Protein AF-A0A938D069-F1 (afdb_monomer_lite)

Secondary structure (DSSP, 8-state):
-PPPPPHHHHHHHHHHTT----HHHHHHHHHHHHHHGGG-TTSPPHHHHHHHT----HHHHHHHHHHHHHHHHHHTT-HHHHHHHHHHHHHHSTT-HHHHHHHHTTS--SSSTTGGG--S-BTTBGGG--SS--HHHHH-

Structure (mmCIF, N/CA/C/O backbone):
data_AF-A0A938D069-F1
#
_entry.id   AF-A0A938D069-F1
#
loop_
_atom_site.group_PDB
_atom_site.id
_atom_site.type_symbol
_atom_site.label_atom_id
_atom_site.label_alt_id
_atom_site.label_comp_id
_atom_site.label_asym_id
_atom_site.label_entity_id
_atom_site.label_seq_id
_atom_site.pdbx_PDB_ins_code
_atom_site.Cartn_x
_atom_site.Cartn_y
_atom_site.Cartn_z
_atom_site.occupancy
_atom_site.B_iso_or_equiv
_atom_site.auth_seq_id
_atom_site.auth_comp_id
_atom_site.auth_asym_id
_atom_site.auth_atom_id
_atom_site.pdbx_PDB_model_num
ATOM 1 N N . MET A 1 1 ? 22.890 24.634 -10.149 1.00 35.88 1 MET A N 1
ATOM 2 C CA . MET A 1 1 ? 21.447 24.414 -9.911 1.00 35.88 1 MET A CA 1
ATOM 3 C C . MET A 1 1 ? 21.250 22.932 -9.651 1.00 35.88 1 MET A C 1
ATOM 5 O O . MET A 1 1 ? 21.914 22.172 -10.351 1.00 35.88 1 MET A O 1
ATOM 9 N N . PRO A 1 2 ? 20.433 22.487 -8.678 1.00 48.16 2 PRO A N 1
ATOM 10 C CA . PRO A 1 2 ? 20.065 21.073 -8.628 1.00 48.16 2 PRO A CA 1
ATOM 11 C C . PRO A 1 2 ? 19.469 20.705 -9.991 1.00 48.16 2 PRO A C 1
ATOM 13 O O . PRO A 1 2 ? 18.756 21.529 -10.567 1.00 48.16 2 PRO A O 1
ATOM 16 N N . ALA A 1 3 ? 19.806 19.531 -10.529 1.00 62.78 3 ALA A N 1
ATOM 17 C CA . ALA A 1 3 ? 19.218 19.062 -11.780 1.00 62.78 3 ALA A CA 1
ATOM 18 C C . ALA A 1 3 ? 17.690 19.156 -11.670 1.00 62.78 3 ALA A C 1
ATOM 20 O O . ALA A 1 3 ? 17.118 18.748 -10.656 1.00 62.78 3 ALA A O 1
ATOM 21 N N . GLU A 1 4 ? 17.044 19.762 -12.666 1.00 75.50 4 GLU A N 1
ATOM 22 C CA . GLU A 1 4 ? 15.593 19.907 -12.657 1.00 75.50 4 GLU A CA 1
ATOM 23 C C . GLU A 1 4 ? 14.940 18.532 -12.474 1.00 75.50 4 GLU A C 1
ATOM 25 O O . GLU A 1 4 ? 15.294 17.566 -13.151 1.00 75.50 4 GLU A O 1
ATOM 30 N N . LEU A 1 5 ? 13.989 18.437 -11.539 1.00 80.38 5 LEU A N 1
ATOM 31 C CA . LEU A 1 5 ? 13.248 17.199 -11.299 1.00 80.38 5 LEU A CA 1
ATOM 32 C C . LEU A 1 5 ? 12.581 16.727 -12.599 1.00 80.38 5 LEU A C 1
ATOM 34 O O . LEU A 1 5 ? 11.985 17.566 -13.279 1.00 80.38 5 LEU A O 1
ATOM 38 N N . PRO A 1 6 ? 12.589 15.420 -12.925 1.00 87.56 6 PRO A N 1
ATOM 39 C CA . PRO A 1 6 ? 11.900 14.899 -14.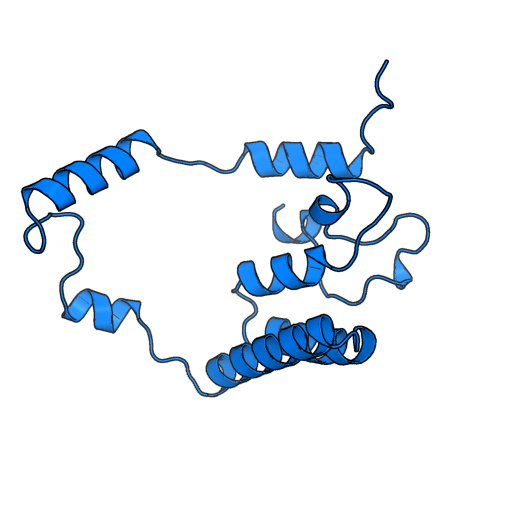103 1.00 87.56 6 PRO A CA 1
ATOM 40 C C . PRO A 1 6 ? 10.432 15.346 -14.172 1.00 87.56 6 PRO A C 1
ATOM 42 O O . PRO A 1 6 ? 9.759 15.431 -13.143 1.00 87.56 6 PRO A O 1
ATOM 45 N N . GLN A 1 7 ? 9.912 15.584 -15.382 1.00 89.75 7 GLN A N 1
ATOM 46 C CA . GLN A 1 7 ? 8.546 16.089 -15.599 1.00 89.75 7 GLN A CA 1
ATOM 47 C C . GLN A 1 7 ? 7.480 15.269 -14.854 1.00 89.75 7 GLN A C 1
ATOM 49 O O . GLN A 1 7 ? 6.671 15.842 -14.129 1.00 89.75 7 GLN A O 1
ATOM 54 N N . ARG A 1 8 ? 7.527 13.933 -14.945 1.00 90.75 8 ARG A N 1
ATOM 55 C CA . ARG A 1 8 ? 6.593 13.050 -14.226 1.00 90.75 8 ARG A CA 1
ATOM 56 C C . ARG A 1 8 ? 6.645 13.263 -12.710 1.00 90.75 8 ARG A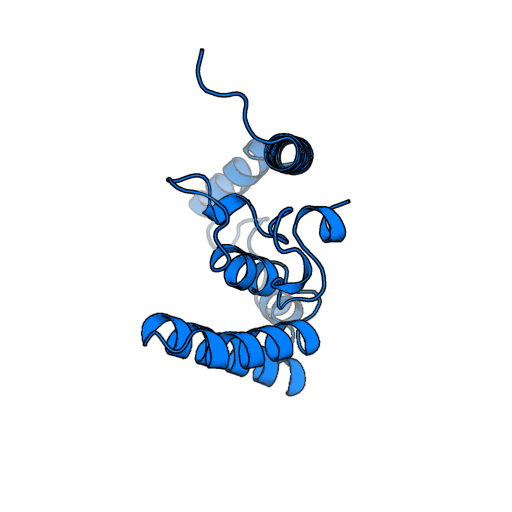 C 1
ATOM 58 O O . ARG A 1 8 ? 5.607 13.287 -12.065 1.00 90.75 8 ARG A O 1
ATOM 65 N N . MET A 1 9 ? 7.834 13.465 -12.137 1.00 90.44 9 MET A N 1
ATOM 66 C CA . MET A 1 9 ? 7.979 13.719 -10.699 1.00 90.44 9 MET A CA 1
ATOM 67 C C . MET A 1 9 ? 7.316 15.043 -10.301 1.00 90.44 9 MET A C 1
ATOM 69 O O . MET A 1 9 ? 6.642 15.108 -9.276 1.00 90.44 9 MET A O 1
ATOM 73 N N . ARG A 1 10 ? 7.430 16.085 -11.137 1.00 91.38 10 ARG A N 1
ATOM 74 C CA . ARG A 1 10 ? 6.706 17.350 -10.925 1.00 91.38 10 ARG A CA 1
ATOM 75 C C . ARG A 1 10 ? 5.192 17.149 -10.961 1.00 91.38 10 ARG A C 1
ATOM 77 O O . ARG A 1 10 ? 4.494 17.697 -10.115 1.00 91.38 10 ARG A O 1
ATOM 84 N N . GLU A 1 11 ? 4.691 16.338 -11.891 1.00 94.00 11 GLU A N 1
ATOM 85 C CA . GLU A 1 11 ? 3.265 15.996 -11.977 1.00 94.00 11 GLU A CA 1
ATOM 86 C C . GLU A 1 11 ? 2.786 15.218 -10.747 1.00 94.00 11 GLU A C 1
ATOM 88 O O . GLU A 1 11 ? 1.752 15.556 -10.177 1.00 94.00 11 GLU A O 1
ATOM 93 N N . ILE A 1 12 ? 3.561 14.233 -10.281 1.00 92.81 12 ILE A N 1
ATOM 94 C CA . ILE A 1 12 ? 3.266 13.475 -9.055 1.00 92.81 12 ILE A CA 1
ATOM 95 C C . ILE A 1 12 ? 3.158 14.423 -7.860 1.00 92.81 12 ILE A C 1
ATOM 97 O O . ILE A 1 12 ? 2.196 14.343 -7.097 1.00 92.81 12 ILE A O 1
ATOM 101 N N . MET A 1 13 ? 4.113 15.346 -7.712 1.00 91.69 13 MET A N 1
ATOM 102 C CA . MET A 1 13 ? 4.097 16.336 -6.633 1.00 91.69 13 MET A CA 1
ATOM 103 C C . MET A 1 13 ? 2.916 17.308 -6.756 1.00 91.69 13 MET A C 1
ATOM 105 O O . MET A 1 13 ? 2.320 17.656 -5.738 1.00 91.69 13 MET A O 1
ATOM 109 N N . ALA A 1 14 ? 2.543 17.710 -7.974 1.00 94.06 14 ALA A N 1
ATOM 110 C CA . ALA A 1 14 ? 1.388 18.572 -8.215 1.00 94.06 14 ALA A CA 1
ATOM 111 C C . ALA A 1 14 ? 0.065 17.891 -7.826 1.00 94.06 14 ALA A C 1
ATOM 113 O O . ALA A 1 14 ? -0.766 18.515 -7.170 1.00 94.06 14 ALA A O 1
ATOM 114 N N . GLU A 1 15 ? -0.120 16.611 -8.163 1.00 95.00 15 GLU A N 1
ATOM 115 C CA . GLU A 1 15 ? -1.292 15.842 -7.724 1.00 95.00 15 GLU A CA 1
ATOM 116 C C . GLU A 1 15 ? -1.276 15.599 -6.209 1.00 95.00 15 GLU A C 1
ATOM 118 O O . GLU A 1 15 ? -2.284 15.793 -5.530 1.00 95.00 15 GLU A O 1
ATOM 123 N N . ALA A 1 16 ? -0.114 15.268 -5.638 1.00 91.44 16 ALA A N 1
ATOM 124 C CA . ALA A 1 16 ? 0.032 15.083 -4.196 1.00 91.44 16 ALA A CA 1
ATOM 125 C C . ALA A 1 16 ? -0.282 16.363 -3.399 1.00 91.44 16 ALA A C 1
ATOM 127 O O . ALA A 1 16 ? -0.839 16.280 -2.303 1.00 91.44 16 ALA A O 1
ATOM 128 N N . ALA A 1 17 ? 0.013 17.546 -3.948 1.00 91.44 17 ALA A N 1
ATOM 129 C CA . ALA A 1 17 ? -0.308 18.830 -3.324 1.00 91.44 17 ALA A CA 1
ATOM 130 C C . ALA A 1 17 ? -1.822 19.091 -3.209 1.00 91.44 17 ALA A C 1
ATOM 132 O O . ALA A 1 17 ? -2.240 19.896 -2.378 1.00 91.44 17 ALA A O 1
ATOM 133 N N . LYS A 1 18 ? -2.659 18.393 -3.991 1.00 93.12 18 LYS A N 1
ATOM 134 C CA . LYS A 1 18 ? -4.127 18.490 -3.912 1.00 93.12 18 LYS A CA 1
ATOM 135 C C . LYS A 1 18 ? -4.722 17.663 -2.767 1.00 93.12 18 LYS A C 1
ATOM 137 O O . LYS A 1 18 ? -5.908 17.818 -2.466 1.00 93.12 18 LYS A O 1
ATOM 142 N N . ILE A 1 19 ? -3.936 16.790 -2.125 1.00 89.12 19 ILE A N 1
ATOM 143 C CA . ILE A 1 19 ? -4.399 15.937 -1.021 1.00 89.12 19 ILE A CA 1
ATOM 144 C C . ILE A 1 19 ? -4.798 16.823 0.161 1.00 89.12 19 ILE A C 1
ATOM 146 O O . ILE A 1 19 ? -3.953 17.353 0.886 1.00 89.12 19 ILE A O 1
ATOM 150 N N . ARG A 1 20 ? -6.110 16.961 0.376 1.00 87.31 20 ARG A N 1
ATOM 151 C CA . ARG A 1 20 ? -6.659 17.730 1.494 1.00 87.31 20 ARG A CA 1
ATOM 152 C C . ARG A 1 20 ? -6.429 16.992 2.807 1.00 87.31 20 ARG A C 1
ATOM 154 O O . ARG A 1 20 ? -6.645 15.786 2.906 1.00 87.31 20 ARG A O 1
ATOM 161 N N . ARG A 1 21 ? -6.023 17.740 3.827 1.00 86.81 21 ARG A N 1
ATOM 162 C CA . ARG A 1 21 ? -5.877 17.274 5.206 1.00 86.81 21 ARG A CA 1
ATOM 163 C C . ARG A 1 21 ? -6.476 18.326 6.123 1.00 86.81 21 ARG A C 1
ATOM 165 O O . ARG A 1 21 ? -6.131 19.495 5.992 1.00 86.81 21 ARG A O 1
ATOM 172 N N . ASP A 1 22 ? -7.335 17.907 7.043 1.00 92.06 22 ASP A N 1
ATOM 173 C CA . ASP A 1 22 ? -7.823 18.778 8.110 1.00 92.06 22 ASP A CA 1
ATOM 174 C C . ASP A 1 22 ? -7.082 18.454 9.410 1.00 92.06 22 ASP A C 1
ATOM 176 O O . ASP A 1 22 ? -7.536 17.686 10.261 1.00 92.06 22 ASP A O 1
ATOM 180 N N . THR A 1 23 ? -5.867 18.990 9.515 1.00 91.56 23 THR A N 1
ATOM 181 C CA . THR A 1 23 ? -4.996 18.759 10.673 1.00 91.56 23 THR A CA 1
ATOM 182 C C . THR A 1 23 ? -5.609 19.324 11.952 1.00 91.56 23 THR A C 1
ATOM 184 O O . THR A 1 23 ? -5.456 18.724 13.014 1.00 91.56 23 THR A O 1
ATOM 187 N N . ALA A 1 24 ? -6.317 20.454 11.856 1.00 95.38 24 ALA A N 1
ATOM 188 C CA . ALA A 1 24 ? -6.944 21.097 13.003 1.00 95.38 24 ALA A CA 1
ATOM 189 C C . ALA A 1 24 ? -8.104 20.253 13.541 1.00 95.38 24 ALA A C 1
ATOM 191 O O . ALA A 1 24 ? -8.149 19.991 14.743 1.00 95.38 24 ALA A O 1
ATOM 192 N N . ALA A 1 25 ? -8.986 19.759 12.667 1.00 95.06 25 ALA A N 1
ATOM 193 C CA . ALA A 1 25 ? -10.077 18.881 13.080 1.00 95.06 25 ALA A CA 1
ATOM 194 C C . ALA A 1 25 ? -9.565 17.548 13.637 1.00 95.06 25 ALA A C 1
ATOM 196 O O . ALA A 1 25 ? -10.066 17.084 14.658 1.00 95.06 25 ALA A O 1
ATOM 197 N N . TYR A 1 26 ? -8.541 16.949 13.018 1.00 94.88 26 TYR A N 1
ATOM 198 C CA . TYR A 1 26 ? -7.950 15.712 13.535 1.00 94.88 26 TYR A CA 1
ATOM 199 C C . TYR A 1 26 ? -7.326 15.913 14.921 1.00 94.88 26 TYR A C 1
ATOM 201 O O . TYR A 1 26 ? -7.561 15.117 15.827 1.00 94.88 26 TYR A O 1
ATOM 209 N N . HIS A 1 27 ? -6.577 17.001 15.116 1.00 96.75 27 HIS A N 1
ATOM 210 C CA . HIS A 1 27 ? -6.018 17.340 16.422 1.00 96.75 27 HIS A CA 1
ATOM 211 C C . HIS A 1 27 ? -7.116 17.581 17.467 1.00 96.75 27 HIS A C 1
ATOM 213 O O . HIS A 1 27 ? -7.034 17.042 18.566 1.00 96.75 27 HIS A O 1
ATOM 219 N N . ALA A 1 28 ? -8.168 18.328 17.119 1.00 97.06 28 ALA A N 1
ATOM 220 C CA . ALA A 1 28 ? -9.307 18.550 18.007 1.00 97.06 28 ALA A CA 1
ATOM 221 C C . ALA A 1 28 ? -9.996 17.233 18.403 1.00 97.06 28 ALA A C 1
ATOM 223 O O . ALA A 1 28 ? -10.334 17.051 19.569 1.00 97.06 28 ALA A O 1
ATOM 224 N N . ALA A 1 29 ? -10.142 16.293 17.463 1.00 97.19 29 ALA A N 1
ATOM 225 C CA . ALA A 1 29 ? -10.692 14.971 17.743 1.00 97.19 29 ALA A CA 1
ATOM 226 C C . ALA A 1 29 ? -9.812 14.148 18.697 1.00 97.19 29 ALA A C 1
ATOM 228 O O . ALA A 1 29 ? -10.333 13.466 19.576 1.00 97.19 29 ALA A O 1
ATOM 229 N N . LEU A 1 30 ? -8.484 14.232 18.557 1.00 97.56 30 LEU A N 1
ATOM 230 C CA . LEU A 1 30 ? -7.553 13.564 19.470 1.00 97.56 30 LEU A CA 1
ATOM 231 C C . LEU A 1 30 ? -7.605 14.147 20.883 1.00 97.56 30 LEU A C 1
ATOM 233 O O . LEU A 1 30 ? -7.614 13.381 21.841 1.00 97.56 30 LEU A O 1
ATOM 237 N N . VAL A 1 31 ? -7.646 15.476 21.017 1.00 98.19 31 VAL A N 1
ATOM 238 C CA . VAL A 1 31 ? -7.762 16.140 22.326 1.00 98.19 31 VAL A CA 1
ATOM 239 C C . VAL A 1 31 ? -9.067 15.734 23.016 1.00 98.19 31 VAL A C 1
ATOM 241 O O . VAL A 1 31 ? -9.030 15.285 24.158 1.00 98.19 31 VAL A O 1
ATOM 244 N N . ASP A 1 32 ? -10.193 15.783 22.298 1.00 98.56 32 ASP A N 1
ATOM 245 C CA . ASP A 1 32 ? -11.500 15.350 22.810 1.00 98.56 32 ASP A CA 1
ATOM 246 C C . ASP A 1 32 ? -11.476 13.878 23.262 1.00 98.56 32 ASP A C 1
ATOM 248 O O . ASP A 1 32 ? -11.995 13.544 24.327 1.00 98.56 32 ASP A O 1
ATOM 252 N N . TRP A 1 33 ? -10.807 13.002 22.507 1.00 98.00 33 TRP A N 1
ATOM 253 C CA . TRP A 1 33 ? -10.636 11.601 22.885 1.00 98.00 33 TRP A CA 1
ATOM 254 C C . TRP A 1 33 ? -9.755 11.396 24.122 1.00 98.00 33 TRP A C 1
ATOM 256 O O . TRP A 1 33 ? -10.084 10.558 24.958 1.00 98.00 33 TRP A O 1
ATOM 266 N N . VAL A 1 34 ? -8.672 12.159 24.284 1.00 98.31 34 VAL A N 1
ATOM 267 C CA . VAL A 1 34 ? -7.820 12.087 25.486 1.00 98.31 34 VAL A CA 1
ATOM 268 C C . VAL A 1 34 ? -8.594 12.499 26.742 1.00 98.31 34 VAL A C 1
ATOM 270 O O . VAL A 1 34 ? -8.413 11.885 27.791 1.00 98.31 34 VAL A O 1
ATOM 273 N N . GLU A 1 35 ? -9.471 13.498 26.637 1.00 98.25 35 GLU A N 1
ATOM 274 C CA . GLU A 1 35 ? -10.277 13.993 27.759 1.00 98.25 35 GLU A CA 1
ATOM 275 C C . GLU A 1 35 ? -11.441 13.058 28.124 1.00 98.25 35 GLU A C 1
ATOM 277 O O . GLU A 1 35 ? -11.713 12.842 29.306 1.00 98.25 35 GLU A O 1
ATOM 282 N N . HIS A 1 36 ? -12.122 12.482 27.127 1.00 97.75 36 HIS A N 1
ATOM 283 C CA . HIS A 1 36 ? -13.394 11.771 27.330 1.00 97.75 36 HIS A CA 1
ATOM 284 C C . HIS A 1 36 ? -13.307 10.251 27.118 1.00 97.75 36 HIS A C 1
ATOM 286 O O . HIS A 1 36 ? -14.255 9.519 27.419 1.00 97.75 36 HIS A O 1
ATOM 292 N N . GLY A 1 37 ? -12.195 9.744 26.584 1.00 96.12 37 GLY A N 1
ATOM 293 C CA . GLY A 1 37 ? -11.999 8.329 26.279 1.00 96.12 37 GLY A CA 1
ATOM 294 C C . GLY A 1 37 ? -13.105 7.771 25.381 1.00 96.12 37 GLY A C 1
ATOM 295 O O . GLY A 1 37 ? -13.415 8.317 24.323 1.00 96.12 37 GLY A O 1
ATOM 296 N N . ALA A 1 38 ? -13.734 6.675 25.814 1.00 95.06 38 ALA A N 1
ATOM 297 C CA . ALA A 1 38 ? -14.829 6.033 25.081 1.00 95.06 38 ALA A CA 1
ATOM 298 C C . ALA A 1 38 ? -16.102 6.898 24.962 1.00 95.06 38 ALA A C 1
ATOM 300 O O . ALA A 1 38 ? -16.951 6.595 24.130 1.00 95.06 38 ALA A O 1
ATOM 301 N N . ALA A 1 39 ? -16.240 7.960 25.767 1.00 95.94 39 ALA A N 1
ATOM 302 C CA . ALA A 1 39 ? -17.361 8.899 25.688 1.00 95.94 39 ALA A CA 1
ATOM 303 C C . ALA A 1 39 ? -17.128 10.042 24.681 1.00 95.94 39 ALA A C 1
ATOM 305 O O . ALA A 1 39 ? -18.006 10.884 24.498 1.00 95.94 39 ALA A O 1
ATOM 306 N N . SER A 1 40 ? -15.960 10.088 24.032 1.00 97.94 40 SER A N 1
ATOM 307 C CA . SER A 1 40 ? -15.664 11.072 22.991 1.00 97.94 40 SER A CA 1
ATOM 308 C C . SER A 1 40 ? -16.669 10.996 21.849 1.00 97.94 40 SER A C 1
ATOM 310 O O . SER A 1 40 ? -16.978 9.919 21.339 1.00 97.94 40 SER A O 1
ATOM 312 N N . ARG A 1 41 ? -17.101 12.158 21.358 1.00 95.62 41 ARG A N 1
ATOM 313 C CA . ARG A 1 41 ? -17.995 12.252 20.190 1.00 95.62 41 ARG A CA 1
ATOM 314 C C . ARG A 1 41 ? -17.360 11.751 18.888 1.00 95.62 41 ARG A C 1
ATOM 316 O O . ARG A 1 41 ? -18.056 11.611 17.885 1.00 95.62 41 ARG A O 1
ATOM 323 N N . TYR A 1 42 ? -16.041 11.571 18.885 1.00 95.06 42 TYR A N 1
ATOM 324 C CA . TYR A 1 42 ? -15.274 11.050 17.757 1.00 95.06 42 TYR A CA 1
ATOM 325 C C . TYR A 1 42 ? -14.971 9.554 17.903 1.00 95.06 42 TYR A C 1
ATOM 327 O O . TYR A 1 42 ? -14.525 8.933 16.935 1.00 95.06 42 TYR A O 1
ATOM 335 N N . ALA A 1 43 ? -15.212 8.966 19.080 1.00 95.25 43 ALA A N 1
ATOM 336 C CA . ALA A 1 43 ? -15.108 7.530 19.277 1.00 95.25 43 ALA A CA 1
ATOM 337 C C . ALA A 1 43 ? -16.307 6.826 18.628 1.00 95.25 43 ALA A C 1
ATOM 339 O O . ALA A 1 43 ? -17.454 7.243 18.772 1.00 95.25 43 ALA A O 1
ATOM 340 N N . LEU A 1 44 ? -16.032 5.742 17.902 1.00 94.75 44 LEU A N 1
ATOM 341 C CA . LEU A 1 44 ? -17.079 4.889 17.350 1.00 94.75 44 LEU A CA 1
ATOM 342 C C . LEU A 1 44 ? -17.709 4.054 18.461 1.00 94.75 44 LEU A C 1
ATOM 344 O O . LEU A 1 44 ? -16.996 3.489 19.296 1.00 94.75 44 LEU A O 1
ATOM 348 N N . SER A 1 45 ? -19.029 3.899 18.419 1.00 92.69 45 SER A N 1
ATOM 349 C CA . SER A 1 45 ? -19.704 2.885 19.230 1.00 92.69 45 SER A CA 1
ATOM 350 C C . SER A 1 45 ? -19.275 1.467 18.812 1.00 92.69 45 SER A C 1
ATOM 352 O O . SER A 1 45 ? -18.859 1.260 17.667 1.00 92.69 45 SER A O 1
ATOM 354 N N . PRO A 1 46 ? -19.395 0.454 19.692 1.00 91.38 46 PRO A N 1
ATOM 355 C CA . PRO A 1 46 ? -19.091 -0.933 19.333 1.00 91.38 46 PRO A CA 1
ATOM 356 C C . PRO A 1 46 ? -19.819 -1.411 18.065 1.00 91.38 46 PRO A C 1
ATOM 358 O O . PRO A 1 46 ? -19.206 -2.042 17.204 1.00 91.38 46 PRO A O 1
ATOM 361 N N . ASP A 1 47 ? -21.092 -1.044 17.902 1.00 91.06 47 ASP A N 1
ATOM 362 C CA . ASP A 1 47 ? -21.889 -1.409 16.726 1.00 91.06 47 ASP A CA 1
ATOM 363 C C . ASP A 1 47 ? -21.383 -0.723 15.453 1.00 91.06 47 ASP A C 1
ATOM 365 O O . ASP A 1 47 ? -21.289 -1.351 14.396 1.00 91.06 47 ASP A O 1
ATOM 369 N N . GLU A 1 48 ? -20.982 0.549 15.539 1.00 92.19 48 GLU A N 1
ATOM 370 C CA . GLU A 1 48 ? -20.338 1.234 14.419 1.00 92.19 48 GLU A CA 1
ATOM 371 C C . GLU A 1 48 ? -18.986 0.622 14.073 1.00 92.19 48 GLU A C 1
ATOM 373 O O . GLU A 1 48 ? -18.653 0.536 12.890 1.00 92.19 48 GLU A O 1
ATOM 378 N N . VAL A 1 49 ? -18.209 0.179 15.066 1.00 90.81 49 VAL A N 1
ATOM 379 C CA . VAL A 1 49 ? -16.965 -0.555 14.815 1.00 90.81 49 VAL A CA 1
ATOM 380 C C . VAL A 1 49 ? -17.275 -1.821 14.030 1.00 90.81 49 VAL A C 1
ATOM 382 O O . VAL A 1 49 ? -16.651 -2.032 12.994 1.00 90.81 49 VAL A O 1
ATOM 385 N N . VAL A 1 50 ? -18.252 -2.631 14.445 1.00 87.62 50 VAL A N 1
ATOM 386 C CA . VAL A 1 50 ? -18.641 -3.857 13.725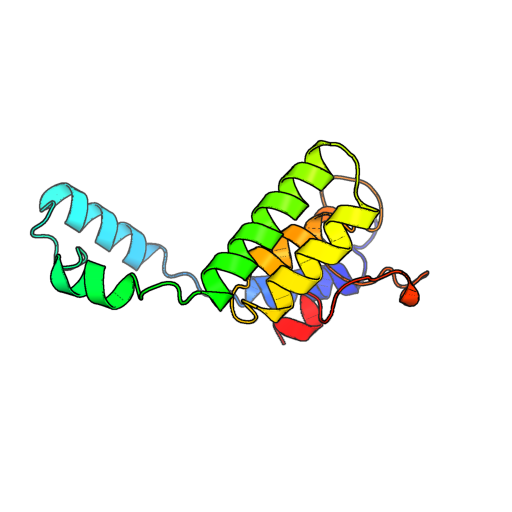 1.00 87.62 50 VAL A CA 1
ATOM 387 C C . VAL A 1 50 ? -19.117 -3.539 12.305 1.00 87.62 50 VAL A C 1
ATOM 389 O O . VAL A 1 50 ? -18.628 -4.135 11.343 1.00 87.62 50 VAL A O 1
ATOM 392 N N . ALA A 1 51 ? -20.009 -2.561 12.149 1.00 86.12 51 ALA A N 1
ATOM 393 C CA . ALA A 1 51 ? -20.557 -2.173 10.852 1.00 86.12 51 ALA A CA 1
ATOM 394 C C . ALA A 1 51 ? -19.478 -1.636 9.893 1.00 86.12 51 ALA A C 1
ATOM 396 O O . ALA A 1 51 ? -19.469 -1.970 8.703 1.00 86.12 51 ALA A O 1
ATOM 397 N N . ARG A 1 52 ? -18.541 -0.82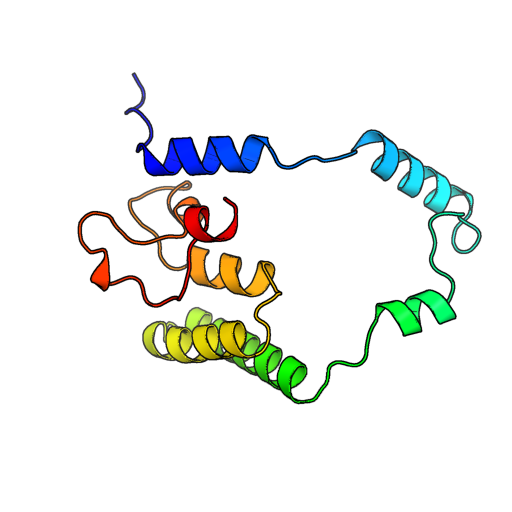0 10.396 1.00 86.38 52 ARG A N 1
ATOM 398 C CA . ARG A 1 52 ? -17.442 -0.249 9.597 1.00 86.38 52 ARG A CA 1
ATOM 399 C C . ARG A 1 52 ? -16.303 -1.236 9.365 1.00 86.38 52 ARG A C 1
ATOM 401 O O . ARG A 1 52 ? -15.637 -1.139 8.338 1.00 86.38 52 ARG A O 1
ATOM 408 N N . SER A 1 53 ? -16.123 -2.220 10.245 1.00 81.69 53 SER A N 1
ATOM 409 C CA . SER A 1 53 ? -15.115 -3.281 10.111 1.00 81.69 53 SER A CA 1
ATOM 410 C C . SER A 1 53 ? -15.494 -4.366 9.101 1.00 81.69 53 SER A C 1
ATOM 412 O O . SER A 1 53 ? -14.836 -5.401 9.116 1.00 81.69 53 SER A O 1
ATOM 414 N N . ARG A 1 54 ? -16.539 -4.137 8.275 1.00 66.94 54 ARG A N 1
ATOM 415 C CA . ARG A 1 54 ? -17.097 -4.985 7.198 1.00 66.94 54 ARG A CA 1
ATOM 416 C C . ARG A 1 54 ? -16.402 -6.338 7.034 1.00 66.94 54 ARG A C 1
ATOM 418 O O . ARG A 1 54 ? -15.219 -6.391 6.701 1.00 66.94 54 ARG A O 1
ATOM 425 N N . LEU A 1 55 ? -17.171 -7.424 7.150 1.00 65.00 55 LEU A N 1
ATOM 426 C CA . LEU A 1 55 ? -16.694 -8.780 6.870 1.00 65.00 55 LEU A CA 1
ATOM 427 C C . LEU A 1 55 ? -15.859 -8.802 5.582 1.00 65.00 55 LEU A C 1
ATOM 429 O O . LEU A 1 55 ? -16.338 -8.443 4.507 1.00 65.00 55 LEU A O 1
ATOM 433 N N . ARG A 1 56 ? -14.593 -9.212 5.712 1.00 69.56 56 ARG A N 1
ATOM 434 C CA . ARG A 1 56 ? -13.771 -9.565 4.558 1.00 69.56 56 ARG A CA 1
ATOM 435 C C . ARG A 1 56 ? -14.407 -10.811 3.964 1.00 69.56 56 ARG A C 1
ATOM 437 O O . ARG A 1 56 ? -14.301 -11.881 4.560 1.00 69.56 56 ARG A O 1
ATOM 444 N N . ASP A 1 57 ? -15.096 -10.665 2.839 1.00 85.69 57 ASP A N 1
ATOM 445 C CA . ASP A 1 57 ? -15.498 -11.825 2.055 1.00 85.69 57 ASP A CA 1
ATOM 446 C C . ASP A 1 57 ? -14.260 -12.657 1.668 1.00 85.69 57 ASP A C 1
ATOM 448 O O . ASP A 1 57 ? -13.101 -12.237 1.805 1.00 85.69 57 ASP A O 1
ATOM 452 N N . ALA A 1 58 ? -14.500 -13.888 1.226 1.00 91.44 58 ALA A N 1
ATOM 453 C CA . ALA A 1 58 ? -13.426 -14.826 0.928 1.00 91.44 58 ALA A CA 1
ATOM 454 C C . ALA A 1 58 ? -12.482 -14.326 -0.184 1.00 91.44 58 ALA A C 1
ATOM 456 O O . ALA A 1 58 ? -11.308 -14.700 -0.200 1.00 91.44 58 ALA A O 1
ATOM 457 N N . GLU A 1 59 ? -12.964 -13.492 -1.110 1.00 92.62 59 GLU A N 1
ATOM 458 C CA . GLU A 1 59 ? -12.144 -12.922 -2.184 1.00 92.62 59 GLU A CA 1
ATOM 459 C C . GLU A 1 59 ? -11.194 -11.858 -1.647 1.00 92.62 59 GLU A C 1
ATOM 461 O O . GLU A 1 59 ? -9.986 -11.933 -1.881 1.00 92.62 59 GLU A O 1
ATOM 466 N N . ARG A 1 60 ? -11.698 -10.933 -0.832 1.00 92.31 60 ARG A N 1
ATOM 467 C CA . ARG A 1 60 ? -10.883 -9.914 -0.175 1.00 92.31 60 ARG A CA 1
ATOM 468 C C . ARG A 1 60 ? -9.858 -10.550 0.757 1.00 92.31 60 ARG A C 1
ATOM 470 O O . ARG A 1 60 ? -8.688 -10.172 0.730 1.00 92.31 60 ARG A O 1
ATOM 477 N N . ALA A 1 61 ? -10.254 -11.547 1.548 1.00 93.62 61 ALA A N 1
ATOM 478 C CA . ALA A 1 61 ? -9.320 -12.289 2.397 1.00 93.62 61 ALA A CA 1
ATOM 479 C C . ALA A 1 61 ? -8.181 -12.921 1.576 1.00 93.62 61 ALA A C 1
ATOM 481 O O . ALA A 1 61 ? -7.010 -12.805 1.943 1.00 93.62 61 ALA A O 1
ATOM 482 N N . ARG A 1 62 ? -8.508 -13.515 0.424 1.00 97.00 62 ARG A N 1
ATOM 483 C CA . ARG A 1 62 ? -7.532 -14.091 -0.509 1.00 97.00 62 ARG A CA 1
ATOM 484 C C . ARG A 1 62 ? -6.626 -13.036 -1.138 1.00 97.00 62 ARG A C 1
ATOM 486 O O . ARG A 1 62 ? -5.424 -13.257 -1.222 1.00 97.00 62 ARG A O 1
ATOM 493 N N . GLY A 1 63 ? -7.162 -11.879 -1.516 1.00 96.94 63 GLY A N 1
ATOM 494 C CA . GLY A 1 63 ? -6.366 -10.771 -2.044 1.00 96.94 63 GLY A CA 1
ATOM 495 C C . GLY A 1 63 ? -5.345 -10.247 -1.031 1.00 96.94 63 GLY A C 1
ATOM 496 O O . GLY A 1 63 ? -4.180 -10.047 -1.367 1.00 96.94 63 GLY A O 1
ATOM 497 N N . HIS A 1 64 ? -5.737 -10.124 0.239 1.00 96.56 64 HIS A N 1
ATOM 498 C CA . HIS A 1 64 ? -4.803 -9.797 1.321 1.00 96.56 64 HIS A CA 1
ATOM 499 C C . HIS A 1 64 ? -3.758 -10.902 1.557 1.00 96.56 64 HIS A C 1
ATOM 501 O O . HIS A 1 64 ? -2.601 -10.589 1.835 1.00 96.56 64 HIS A O 1
ATOM 507 N N . ALA A 1 65 ? -4.127 -12.179 1.417 1.00 98.06 65 ALA A N 1
ATOM 508 C CA . ALA A 1 65 ? -3.174 -13.287 1.507 1.00 98.06 65 ALA A CA 1
ATOM 509 C C . ALA A 1 65 ? -2.151 -13.258 0.358 1.00 98.06 65 ALA A C 1
ATOM 511 O O . ALA A 1 65 ? -0.956 -13.417 0.602 1.00 98.06 65 ALA A O 1
ATOM 512 N N . HIS A 1 66 ? -2.591 -12.972 -0.872 1.00 98.69 66 HIS A N 1
ATOM 513 C CA . HIS A 1 66 ? -1.694 -12.741 -2.005 1.00 98.69 66 HIS A CA 1
ATOM 514 C C . HIS A 1 66 ? -0.726 -11.593 -1.736 1.00 98.69 66 HIS A C 1
ATOM 516 O O . HIS A 1 66 ? 0.466 -11.730 -1.988 1.00 98.69 66 HIS A O 1
ATOM 522 N N . PHE A 1 67 ? -1.211 -10.492 -1.164 1.00 98.50 67 PHE A N 1
ATOM 523 C CA . PHE A 1 67 ? -0.354 -9.369 -0.808 1.00 98.50 67 PHE A CA 1
ATOM 524 C C . PHE A 1 67 ? 0.709 -9.733 0.238 1.00 98.50 67 PHE A C 1
ATOM 526 O O . PHE A 1 67 ? 1.873 -9.351 0.105 1.00 98.50 67 PHE A O 1
ATOM 533 N N . ALA A 1 68 ? 0.319 -10.479 1.274 1.00 98.50 68 ALA A N 1
ATOM 534 C CA . ALA A 1 68 ? 1.238 -10.936 2.311 1.00 98.50 68 ALA A CA 1
ATOM 535 C C . ALA A 1 68 ? 2.311 -11.873 1.735 1.00 98.50 68 ALA A C 1
ATOM 537 O O . ALA A 1 68 ? 3.495 -11.690 2.010 1.00 98.50 68 ALA A O 1
ATOM 538 N N . LEU A 1 69 ? 1.913 -12.819 0.878 1.00 98.75 69 LEU A N 1
ATOM 539 C CA . LEU A 1 69 ? 2.845 -13.709 0.186 1.00 98.75 69 LEU A CA 1
ATOM 540 C C . LEU A 1 69 ? 3.792 -12.936 -0.739 1.00 98.75 69 LEU A C 1
ATOM 542 O O . LEU A 1 69 ? 4.993 -13.173 -0.708 1.00 98.75 69 LEU A O 1
ATOM 546 N N . ALA A 1 70 ? 3.276 -11.987 -1.522 1.00 98.69 70 ALA A N 1
ATOM 547 C CA . ALA A 1 70 ? 4.092 -11.140 -2.389 1.00 98.69 70 ALA A CA 1
ATOM 548 C C . ALA A 1 70 ? 5.129 -10.338 -1.590 1.00 98.69 70 ALA A C 1
ATOM 550 O O . ALA A 1 70 ? 6.288 -10.259 -1.979 1.00 98.69 70 ALA A O 1
ATOM 551 N N . SER A 1 71 ? 4.724 -9.796 -0.440 1.00 98.50 71 SER A N 1
ATOM 552 C CA . SER A 1 71 ? 5.609 -9.047 0.453 1.00 98.50 71 SER A CA 1
ATOM 553 C C . SER A 1 71 ? 6.714 -9.933 1.031 1.00 98.50 71 SER A C 1
ATOM 555 O O . SER A 1 71 ? 7.862 -9.506 1.089 1.00 98.50 71 SER A O 1
ATOM 557 N N . GLN A 1 72 ? 6.394 -11.174 1.411 1.00 98.75 72 GLN A N 1
ATOM 558 C CA . GLN A 1 72 ? 7.400 -12.135 1.866 1.00 98.75 72 GLN A CA 1
ATOM 559 C C . GLN A 1 72 ? 8.361 -12.525 0.734 1.00 98.75 72 GLN A C 1
ATOM 561 O O . GLN A 1 72 ? 9.569 -12.496 0.926 1.00 98.75 72 GLN A O 1
ATOM 566 N N . LEU A 1 73 ? 7.841 -12.802 -0.464 1.00 98.75 73 LEU A N 1
ATOM 567 C CA . LEU A 1 73 ? 8.663 -13.091 -1.642 1.00 98.75 73 LEU A CA 1
ATOM 568 C C . LEU A 1 73 ? 9.606 -11.933 -1.981 1.00 98.75 73 LEU A C 1
ATOM 570 O O . LEU A 1 73 ? 10.752 -12.180 -2.331 1.00 98.75 73 LEU A O 1
ATOM 574 N N . GLU A 1 74 ? 9.153 -10.685 -1.857 1.00 98.25 74 GLU A N 1
ATOM 575 C CA . GLU A 1 74 ? 10.006 -9.510 -2.053 1.00 98.25 74 GLU A CA 1
ATOM 576 C C . GLU A 1 74 ? 11.131 -9.445 -1.010 1.00 98.25 74 GLU A C 1
ATOM 578 O O . GLU A 1 74 ? 12.287 -9.231 -1.371 1.00 98.25 74 GLU A O 1
ATOM 583 N N . ILE A 1 75 ? 10.816 -9.685 0.270 1.00 98.19 75 ILE A N 1
ATOM 584 C CA . ILE A 1 75 ? 11.811 -9.752 1.355 1.00 98.19 75 ILE A CA 1
ATOM 585 C C . ILE A 1 75 ? 12.859 -10.836 1.071 1.00 98.19 75 ILE A C 1
ATOM 587 O O . ILE A 1 75 ? 14.049 -10.609 1.285 1.00 98.19 75 ILE A O 1
ATOM 591 N N . ASP A 1 76 ? 12.425 -11.976 0.539 1.00 98.44 76 ASP A N 1
ATOM 592 C CA . ASP A 1 76 ? 13.287 -13.113 0.204 1.00 98.44 76 ASP A CA 1
ATOM 593 C C . ASP A 1 76 ? 14.032 -12.934 -1.139 1.00 98.44 76 ASP A C 1
ATOM 595 O O . ASP A 1 76 ? 14.814 -13.795 -1.544 1.00 98.44 76 ASP A O 1
ATOM 599 N N . GLY A 1 77 ? 13.824 -11.816 -1.846 1.00 98.25 77 GLY A N 1
ATOM 600 C CA . GLY A 1 77 ? 14.485 -11.498 -3.119 1.00 98.25 77 GLY A CA 1
ATOM 601 C C . GLY A 1 77 ? 13.852 -12.148 -4.358 1.00 98.25 77 GLY A C 1
ATOM 602 O O . GLY A 1 77 ? 14.412 -12.091 -5.454 1.00 98.25 77 GLY A O 1
ATOM 603 N N . HIS A 1 78 ? 12.669 -12.745 -4.229 1.00 98.44 78 HIS A N 1
ATOM 604 C CA . HIS A 1 78 ? 11.910 -13.396 -5.301 1.00 98.44 78 HIS A CA 1
ATOM 605 C C . HIS A 1 78 ? 10.962 -12.430 -6.035 1.00 98.44 78 HIS A C 1
ATOM 607 O O . HIS A 1 78 ? 9.780 -12.719 -6.239 1.00 98.44 78 HIS A O 1
ATOM 613 N N . HIS A 1 79 ? 11.492 -11.293 -6.488 1.00 97.62 79 HIS A N 1
ATOM 614 C CA . HIS A 1 79 ? 10.719 -10.177 -7.050 1.00 97.62 79 HIS A CA 1
ATOM 615 C C . HIS A 1 79 ? 9.761 -10.568 -8.199 1.00 97.62 79 HIS A C 1
ATOM 617 O O . HIS A 1 79 ? 8.582 -10.221 -8.189 1.00 97.62 79 HIS A O 1
ATOM 623 N N . GLN A 1 80 ? 10.218 -11.374 -9.167 1.00 97.00 80 GLN A N 1
ATOM 624 C CA . GLN A 1 80 ? 9.369 -11.807 -10.290 1.00 97.00 80 GLN A CA 1
ATOM 625 C C . GLN A 1 80 ? 8.167 -12.657 -9.841 1.00 97.00 80 GLN A C 1
ATOM 627 O O . GLN A 1 80 ? 7.079 -12.545 -10.406 1.00 97.00 80 GLN A O 1
ATOM 632 N N . ALA A 1 81 ? 8.335 -13.477 -8.799 1.00 98.12 81 ALA A N 1
ATOM 633 C CA . ALA A 1 81 ? 7.229 -14.228 -8.210 1.00 98.12 81 ALA A CA 1
ATOM 634 C C . ALA A 1 81 ? 6.299 -13.309 -7.398 1.00 98.12 81 ALA A C 1
ATOM 636 O O . ALA A 1 81 ? 5.077 -13.466 -7.447 1.00 98.12 81 ALA A O 1
ATOM 637 N N . ALA A 1 82 ? 6.862 -12.317 -6.697 1.00 98.69 82 ALA A N 1
ATOM 638 C CA . ALA A 1 82 ? 6.097 -11.327 -5.945 1.00 98.69 82 ALA 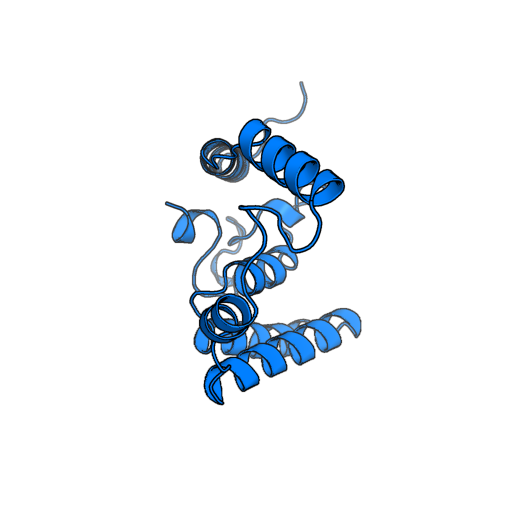A CA 1
ATOM 639 C C . ALA A 1 82 ? 5.137 -10.539 -6.850 1.00 98.69 82 ALA A C 1
ATOM 641 O O . ALA A 1 82 ? 3.960 -10.399 -6.510 1.00 98.69 82 ALA A O 1
ATOM 642 N N . ILE A 1 83 ? 5.590 -10.115 -8.036 1.00 98.44 83 ILE A N 1
ATOM 643 C CA . ILE A 1 83 ? 4.772 -9.397 -9.029 1.00 98.44 83 ILE A CA 1
ATOM 644 C C . ILE A 1 83 ? 3.461 -10.138 -9.332 1.00 98.44 83 ILE A C 1
ATOM 646 O O . ILE A 1 83 ? 2.391 -9.524 -9.336 1.00 98.44 83 ILE A O 1
ATOM 650 N N . ALA A 1 84 ? 3.513 -11.453 -9.571 1.00 98.31 84 ALA A N 1
ATOM 651 C CA . ALA A 1 84 ? 2.321 -12.237 -9.904 1.00 98.31 84 ALA A CA 1
ATOM 652 C C . ALA A 1 84 ? 1.272 -12.183 -8.780 1.00 98.31 84 ALA A C 1
ATOM 654 O O . ALA A 1 84 ? 0.077 -12.023 -9.036 1.00 98.31 84 ALA A O 1
ATOM 655 N N . HIS A 1 85 ? 1.720 -12.248 -7.528 1.00 98.75 85 HIS A N 1
ATOM 656 C CA . HIS A 1 85 ? 0.841 -12.171 -6.368 1.00 98.75 85 HIS A CA 1
ATOM 657 C C . HIS A 1 85 ? 0.378 -10.744 -6.056 1.00 98.75 85 HIS A C 1
ATOM 659 O O . HIS A 1 85 ? -0.786 -10.560 -5.702 1.00 98.75 85 HIS A O 1
ATOM 665 N N . PHE A 1 86 ? 1.210 -9.720 -6.261 1.00 98.69 86 PHE A N 1
ATOM 666 C CA . PHE A 1 86 ? 0.760 -8.330 -6.162 1.00 98.69 86 PHE A CA 1
ATOM 667 C C . PHE A 1 86 ? -0.353 -8.025 -7.169 1.00 98.69 86 PHE A C 1
ATOM 669 O O . PHE A 1 86 ? -1.362 -7.430 -6.793 1.00 98.69 86 PHE A O 1
ATOM 676 N N . ARG A 1 87 ? -0.233 -8.501 -8.415 1.00 98.44 87 ARG A N 1
ATOM 677 C CA . ARG A 1 87 ? -1.279 -8.340 -9.441 1.00 98.44 87 ARG A CA 1
ATOM 678 C C . ARG A 1 87 ? -2.595 -8.992 -9.031 1.00 98.44 87 ARG A C 1
ATOM 680 O O . ARG A 1 87 ? -3.655 -8.397 -9.215 1.00 98.44 87 ARG A O 1
ATOM 687 N N . GLU A 1 88 ? -2.539 -10.182 -8.442 1.00 98.50 88 GLU A N 1
ATOM 688 C CA . GLU A 1 88 ? -3.741 -10.859 -7.959 1.00 98.50 88 GLU A CA 1
ATOM 689 C C . GLU A 1 88 ? -4.361 -10.138 -6.752 1.00 98.50 88 GLU A C 1
ATOM 691 O O . GLU A 1 88 ? -5.582 -9.999 -6.672 1.00 98.50 88 GLU A O 1
ATOM 696 N N . ALA A 1 89 ? -3.537 -9.573 -5.864 1.00 98.31 89 ALA A N 1
ATOM 697 C CA . ALA A 1 89 ? -4.014 -8.708 -4.790 1.00 98.31 89 ALA A CA 1
ATOM 698 C C . ALA A 1 89 ? -4.723 -7.452 -5.332 1.00 98.31 89 ALA A C 1
ATOM 700 O O . ALA A 1 89 ? -5.793 -7.098 -4.837 1.00 98.31 89 ALA A O 1
ATOM 701 N N . HIS A 1 90 ? -4.182 -6.806 -6.373 1.00 97.19 90 HIS A N 1
ATOM 702 C CA . HIS A 1 90 ? -4.829 -5.659 -7.032 1.00 97.19 90 HIS A CA 1
ATOM 703 C C . HIS A 1 90 ? -6.139 -6.044 -7.720 1.00 97.19 90 HIS A C 1
ATOM 705 O O . HIS A 1 90 ? -7.076 -5.250 -7.719 1.00 97.19 90 HIS A O 1
ATOM 711 N N . ARG A 1 91 ? -6.221 -7.248 -8.297 1.00 97.06 91 ARG A N 1
ATOM 712 C CA . ARG A 1 91 ? -7.437 -7.754 -8.948 1.00 97.06 91 ARG A CA 1
ATOM 713 C C . ARG A 1 91 ? -8.552 -8.042 -7.940 1.00 97.06 91 ARG A C 1
ATOM 715 O O . ARG A 1 91 ? -9.705 -7.724 -8.212 1.00 97.06 91 ARG A O 1
ATOM 722 N N . LEU A 1 92 ? -8.211 -8.649 -6.802 1.00 96.69 92 LEU A N 1
ATOM 723 C CA . LEU A 1 92 ? -9.163 -9.067 -5.765 1.00 96.69 92 LEU A CA 1
ATOM 724 C C . LEU A 1 92 ? -9.567 -7.936 -4.810 1.00 96.69 92 LEU A C 1
ATOM 726 O O . LEU A 1 92 ? -10.639 -7.994 -4.215 1.00 96.69 92 LEU A O 1
ATOM 730 N N . VAL A 1 93 ? -8.714 -6.921 -4.638 1.00 94.75 93 VAL A N 1
ATOM 731 C CA . VAL A 1 93 ? -8.960 -5.777 -3.741 1.00 94.75 93 VAL A CA 1
ATOM 732 C C . VAL A 1 93 ? -8.707 -4.456 -4.485 1.00 94.75 93 VAL A C 1
ATOM 734 O O . VAL A 1 93 ? -7.817 -3.683 -4.108 1.00 94.75 93 VAL A O 1
ATOM 737 N N . PRO A 1 94 ? -9.439 -4.193 -5.586 1.00 93.62 94 PRO A N 1
ATOM 738 C CA . PRO A 1 94 ? -9.121 -3.110 -6.517 1.00 93.62 94 PRO A CA 1
ATOM 739 C C . PRO A 1 94 ? -9.198 -1.717 -5.893 1.00 93.62 94 PRO A C 1
ATOM 741 O O . PRO A 1 94 ? -8.474 -0.823 -6.334 1.00 93.62 94 PRO A O 1
ATOM 744 N N . GLU A 1 95 ? -10.017 -1.539 -4.858 1.00 91.69 95 GLU A N 1
ATOM 745 C CA . GLU A 1 95 ? -10.195 -0.275 -4.144 1.00 91.69 95 GLU A CA 1
ATOM 746 C C . GLU A 1 95 ? -9.085 0.019 -3.124 1.00 91.69 95 GLU A C 1
ATOM 748 O O . GLU A 1 95 ? -9.000 1.135 -2.607 1.00 91.69 95 GLU A O 1
ATOM 753 N N . SER A 1 96 ? -8.225 -0.958 -2.809 1.00 93.31 96 SER A N 1
ATOM 754 C CA . SER A 1 96 ? -7.151 -0.743 -1.842 1.00 93.31 96 SER A CA 1
ATOM 755 C C . SER A 1 96 ? -5.959 -0.037 -2.476 1.00 93.31 96 SER A C 1
ATOM 757 O O . SER A 1 96 ? -4.998 -0.649 -2.955 1.00 93.31 96 SER A O 1
ATOM 759 N N . TRP A 1 97 ? -5.989 1.292 -2.390 1.00 93.19 97 TRP A N 1
ATOM 760 C CA . TRP A 1 97 ? -4.880 2.153 -2.793 1.00 93.19 97 TRP A CA 1
ATOM 761 C C . TRP A 1 97 ? -3.549 1.765 -2.146 1.00 93.19 97 TRP A C 1
ATOM 763 O O . TRP A 1 97 ? -2.493 1.832 -2.771 1.00 93.19 97 TRP A O 1
ATOM 773 N N . THR A 1 98 ? -3.587 1.330 -0.888 1.00 93.31 98 THR A N 1
ATOM 774 C CA . THR A 1 98 ? -2.387 0.935 -0.147 1.00 93.31 98 THR A CA 1
ATOM 775 C C . THR A 1 98 ? -1.683 -0.253 -0.799 1.00 93.31 98 THR A C 1
ATOM 777 O O . THR A 1 98 ? -0.461 -0.209 -0.931 1.00 93.31 98 THR A O 1
ATOM 780 N N . LEU A 1 99 ? -2.424 -1.273 -1.258 1.00 95.62 99 LEU A N 1
ATOM 781 C CA . LEU A 1 99 ? -1.811 -2.445 -1.899 1.00 95.62 99 LEU A CA 1
ATOM 782 C C . LEU A 1 99 ? -1.193 -2.083 -3.255 1.00 95.62 99 LEU A C 1
ATOM 784 O O . LEU A 1 99 ? -0.105 -2.554 -3.582 1.00 95.62 99 LEU A O 1
ATOM 788 N N . ARG A 1 100 ? -1.864 -1.214 -4.025 1.00 96.00 100 ARG A N 1
ATOM 789 C CA . ARG A 1 100 ? -1.340 -0.659 -5.285 1.00 96.00 100 ARG A CA 1
ATOM 790 C C . ARG A 1 100 ? -0.022 0.059 -5.052 1.00 96.00 100 ARG A C 1
ATOM 792 O O . ARG A 1 100 ? 1.022 -0.353 -5.551 1.00 96.00 100 ARG A O 1
ATOM 799 N N . ARG A 1 101 ? -0.054 1.078 -4.198 1.00 94.69 101 ARG A N 1
ATOM 800 C CA . ARG A 1 101 ? 1.078 1.977 -3.994 1.00 94.69 101 ARG A CA 1
ATOM 801 C C . ARG A 1 101 ? 2.310 1.293 -3.403 1.00 94.69 101 ARG A C 1
ATOM 803 O O . ARG A 1 101 ? 3.433 1.672 -3.724 1.00 94.69 101 ARG A O 1
ATOM 810 N N . GLN A 1 102 ? 2.108 0.315 -2.519 1.00 95.25 102 GLN A N 1
ATOM 811 C CA . GLN A 1 102 ? 3.210 -0.415 -1.898 1.00 95.25 102 GLN A CA 1
ATOM 812 C C . GLN A 1 102 ? 3.936 -1.288 -2.932 1.00 95.25 102 GLN A C 1
ATOM 814 O O . GLN A 1 102 ? 5.159 -1.213 -2.998 1.00 95.25 102 GLN A O 1
ATOM 819 N N . ALA A 1 103 ? 3.203 -1.983 -3.811 1.00 97.00 103 ALA A N 1
ATOM 820 C CA . ALA A 1 103 ? 3.790 -2.727 -4.929 1.00 97.00 103 ALA A CA 1
ATOM 821 C C . ALA A 1 103 ? 4.518 -1.796 -5.918 1.00 97.00 103 ALA A C 1
ATOM 823 O O . ALA A 1 103 ? 5.683 -2.007 -6.235 1.00 97.00 103 ALA A O 1
ATOM 824 N N . TRP A 1 104 ? 3.885 -0.692 -6.324 1.00 96.69 104 TRP A N 1
ATOM 825 C CA . TRP A 1 104 ? 4.486 0.284 -7.244 1.00 96.69 104 TRP A CA 1
ATOM 826 C C . TRP A 1 104 ? 5.769 0.932 -6.721 1.00 96.69 104 TRP A C 1
ATOM 828 O O . TRP A 1 104 ? 6.612 1.348 -7.508 1.00 96.69 104 TRP A O 1
ATOM 838 N N . SER A 1 105 ? 5.921 1.056 -5.400 1.00 94.25 105 SER A N 1
ATOM 839 C CA . SER A 1 105 ? 7.115 1.656 -4.792 1.00 94.25 105 SER A CA 1
ATOM 840 C C . SER A 1 105 ? 8.373 0.781 -4.884 1.00 94.25 105 SER A C 1
ATOM 842 O O . SER A 1 105 ? 9.475 1.281 -4.636 1.00 94.25 105 SER A O 1
ATOM 844 N N . LEU A 1 106 ? 8.207 -0.500 -5.234 1.00 94.56 106 LEU A N 1
ATOM 845 C CA . LEU A 1 106 ? 9.296 -1.454 -5.452 1.00 94.56 106 LEU A CA 1
ATOM 846 C C . LEU A 1 106 ? 9.941 -1.266 -6.834 1.00 94.56 106 LEU A C 1
ATOM 848 O O . LEU A 1 106 ? 11.151 -1.432 -6.969 1.00 94.56 106 LEU A O 1
ATOM 852 N N . GLU A 1 107 ? 9.165 -0.806 -7.819 1.00 94.31 107 GLU A N 1
ATOM 853 C CA . GLU A 1 107 ? 9.608 -0.524 -9.192 1.00 94.31 107 GLU A CA 1
ATOM 854 C C . GLU A 1 107 ? 10.304 0.843 -9.277 1.00 94.31 107 GLU A C 1
ATOM 856 O O . GLU A 1 107 ? 9.760 1.848 -9.750 1.00 94.31 107 GLU A O 1
ATOM 861 N N . LYS A 1 108 ? 11.513 0.917 -8.727 1.00 88.62 108 LYS A N 1
ATOM 862 C CA . LYS A 1 108 ? 12.287 2.161 -8.679 1.00 88.62 108 LYS A CA 1
ATOM 863 C C . LYS A 1 108 ? 12.782 2.539 -10.073 1.00 88.62 108 LYS A C 1
ATOM 865 O O . LYS A 1 108 ? 13.392 1.726 -10.760 1.00 88.62 108 LYS A O 1
ATOM 870 N N . VAL A 1 109 ? 12.600 3.808 -10.434 1.00 89.62 109 VAL A N 1
ATOM 871 C CA . VAL A 1 109 ? 13.176 4.404 -11.646 1.00 89.62 109 VAL A CA 1
ATOM 872 C C . VAL A 1 109 ? 14.137 5.514 -11.238 1.00 89.62 109 VAL A C 1
ATOM 874 O O . VAL A 1 109 ? 13.760 6.448 -10.524 1.00 89.62 109 VAL A O 1
ATOM 877 N N . GLY A 1 110 ? 15.383 5.393 -11.695 1.00 86.06 110 GLY A N 1
ATOM 878 C CA . GLY A 1 110 ? 16.489 6.263 -11.304 1.00 86.06 110 GLY A CA 1
ATOM 879 C C . GLY A 1 110 ? 17.043 5.974 -9.905 1.00 86.06 110 GLY A C 1
ATOM 880 O O . GLY A 1 110 ? 16.620 5.047 -9.214 1.00 86.06 110 GLY A O 1
ATOM 881 N N . ASP A 1 111 ? 18.000 6.803 -9.491 1.00 84.25 111 ASP A N 1
ATOM 882 C CA . ASP A 1 111 ? 18.742 6.636 -8.242 1.00 84.25 111 ASP A CA 1
ATOM 883 C C . ASP A 1 111 ? 18.282 7.588 -7.128 1.00 84.25 111 ASP A C 1
ATOM 885 O O . ASP A 1 111 ? 17.663 8.634 -7.346 1.00 84.25 111 ASP A O 1
ATOM 889 N N . GLY A 1 112 ? 18.651 7.242 -5.893 1.00 86.19 112 GLY A N 1
ATOM 890 C CA . GLY A 1 112 ? 18.490 8.106 -4.727 1.00 86.19 112 GLY A CA 1
ATOM 891 C C . GLY A 1 112 ? 17.127 8.010 -4.024 1.00 86.19 112 GLY A C 1
ATOM 892 O O . GLY A 1 112 ? 16.267 7.194 -4.363 1.00 86.19 112 GLY A O 1
ATOM 893 N N . PRO A 1 113 ? 16.909 8.840 -2.987 1.00 83.81 113 PRO A N 1
ATOM 894 C CA . PRO A 1 113 ? 15.789 8.682 -2.054 1.00 83.81 113 PRO A CA 1
ATOM 895 C C . PRO A 1 113 ? 14.413 8.975 -2.667 1.00 83.81 113 PRO A C 1
ATOM 897 O O . PRO A 1 113 ? 13.392 8.604 -2.082 1.00 83.81 113 PRO A O 1
ATOM 900 N N . LEU A 1 114 ? 14.372 9.639 -3.827 1.00 84.88 114 LEU A N 1
ATOM 901 C CA . LEU A 1 114 ? 13.129 9.992 -4.509 1.00 84.88 114 LEU A CA 1
ATOM 902 C C . LEU A 1 114 ? 12.648 8.930 -5.507 1.00 84.88 114 LEU A C 1
ATOM 904 O O . LEU A 1 114 ? 11.479 8.968 -5.882 1.00 84.88 114 LEU A O 1
ATOM 908 N N . ALA A 1 115 ? 13.484 7.952 -5.878 1.00 89.00 115 ALA A N 1
ATOM 909 C CA . ALA A 1 115 ? 13.139 6.933 -6.875 1.00 89.00 115 ALA A CA 1
ATOM 910 C C . ALA A 1 115 ? 11.869 6.138 -6.508 1.00 89.00 115 ALA A C 1
ATOM 912 O O . ALA A 1 115 ? 11.031 5.852 -7.358 1.00 89.00 115 ALA A O 1
ATOM 913 N N . ARG A 1 116 ? 11.651 5.872 -5.210 1.00 86.25 116 ARG A N 1
ATOM 914 C CA . ARG A 1 116 ? 10.445 5.189 -4.690 1.00 86.25 116 ARG A CA 1
ATOM 915 C C . ARG A 1 116 ? 9.130 5.953 -4.903 1.00 86.25 116 ARG A C 1
ATOM 917 O O . ARG A 1 116 ? 8.052 5.395 -4.705 1.00 86.25 116 ARG A O 1
ATOM 924 N N . PHE A 1 117 ? 9.199 7.248 -5.213 1.00 89.44 117 PHE A N 1
ATOM 925 C CA . PHE A 1 117 ? 8.020 8.070 -5.484 1.00 89.44 117 PHE A CA 1
ATOM 926 C C . PHE A 1 117 ? 7.637 8.076 -6.963 1.00 89.44 117 PHE A C 1
ATOM 928 O O . PHE A 1 117 ? 6.604 8.641 -7.289 1.00 89.44 117 PHE A O 1
ATOM 935 N N . TRP A 1 118 ? 8.421 7.439 -7.839 1.00 93.62 118 TRP A N 1
ATOM 936 C CA . TRP A 1 118 ? 8.134 7.384 -9.271 1.00 93.62 118 TRP A CA 1
ATOM 937 C C . TRP A 1 118 ? 6.822 6.651 -9.596 1.00 93.62 118 TRP A C 1
ATOM 939 O O . TRP A 1 118 ? 6.005 7.177 -10.353 1.00 93.62 118 TRP A O 1
ATOM 949 N N . GLN A 1 119 ? 6.624 5.467 -8.996 1.00 94.25 119 GLN A N 1
ATOM 950 C CA . GLN A 1 119 ? 5.367 4.699 -8.968 1.00 94.25 119 GLN A CA 1
ATOM 951 C C . GLN A 1 119 ? 4.634 4.659 -10.320 1.00 94.25 119 GLN A C 1
ATOM 953 O O . GLN A 1 119 ? 3.450 4.991 -10.417 1.00 94.25 119 GLN A O 1
ATOM 958 N N . GLY A 1 120 ? 5.367 4.290 -11.369 1.00 95.50 120 GLY A N 1
ATOM 959 C CA . GLY A 1 120 ? 4.870 4.155 -12.734 1.00 95.50 120 GLY A CA 1
ATOM 960 C C . GLY A 1 120 ? 5.938 3.636 -13.700 1.00 95.50 120 GLY A C 1
ATOM 961 O O . GLY A 1 120 ? 7.059 3.358 -13.276 1.00 95.50 120 GLY A O 1
ATOM 962 N N . PRO A 1 121 ? 5.622 3.517 -14.999 1.00 95.50 121 PRO A N 1
ATOM 963 C CA . PRO A 1 121 ? 6.551 2.999 -16.004 1.00 95.50 121 PRO A CA 1
ATOM 964 C C . PRO A 1 121 ? 7.800 3.874 -16.155 1.00 95.50 121 PRO A C 1
ATOM 966 O O . PRO A 1 121 ? 7.713 5.103 -16.106 1.00 95.50 121 PRO A O 1
ATOM 969 N N . ASP A 1 122 ? 8.956 3.248 -16.380 1.00 93.12 122 ASP A N 1
ATOM 970 C CA . ASP A 1 122 ? 10.160 3.937 -16.855 1.00 93.12 122 ASP A CA 1
ATOM 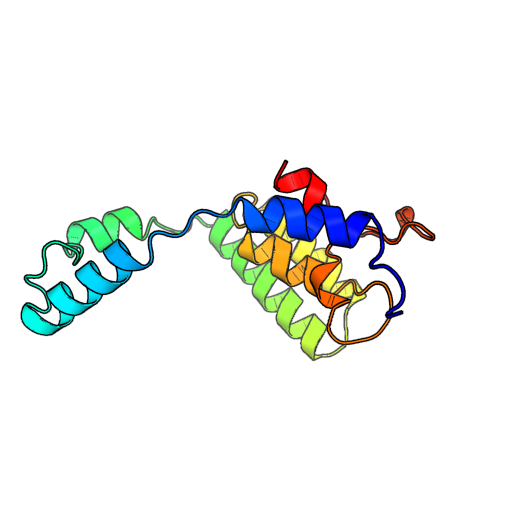971 C C . ASP A 1 122 ? 9.907 4.458 -18.285 1.00 93.12 122 ASP A C 1
ATOM 973 O O . ASP A 1 122 ? 9.498 3.669 -19.140 1.00 93.12 122 ASP A O 1
ATOM 977 N N . PRO A 1 123 ? 10.146 5.747 -18.603 1.00 90.69 123 PRO A N 1
ATOM 978 C CA . PRO A 1 123 ? 9.919 6.271 -19.948 1.00 90.69 123 PRO A CA 1
ATOM 979 C C . PRO A 1 123 ? 10.788 5.605 -21.022 1.00 90.69 123 PRO A C 1
ATOM 981 O O . PRO A 1 123 ? 10.397 5.586 -22.187 1.00 90.69 123 PRO A O 1
ATOM 984 N N . ALA A 1 124 ? 11.958 5.075 -20.655 1.00 91.69 124 ALA A N 1
ATOM 985 C CA . ALA A 1 124 ? 12.851 4.374 -21.574 1.00 91.69 124 ALA A CA 1
ATOM 986 C C . ALA A 1 124 ? 12.430 2.916 -21.825 1.00 91.69 124 ALA A C 1
ATOM 988 O O . ALA A 1 124 ? 12.842 2.325 -22.823 1.00 91.69 124 ALA A O 1
ATOM 989 N N . ARG A 1 125 ? 11.649 2.330 -20.910 1.00 93.38 125 ARG A N 1
ATOM 990 C CA . ARG A 1 125 ? 11.244 0.914 -20.893 1.00 93.38 125 ARG A CA 1
ATOM 991 C C . ARG A 1 125 ? 9.796 0.771 -20.389 1.00 93.38 125 ARG A C 1
ATOM 993 O O . ARG A 1 125 ? 9.563 0.099 -19.378 1.00 93.38 125 ARG A O 1
ATOM 1000 N N . PRO A 1 126 ? 8.803 1.424 -21.020 1.00 93.06 126 PRO A N 1
ATOM 1001 C CA . PRO A 1 126 ? 7.437 1.451 -20.497 1.00 93.06 126 PRO A CA 1
ATOM 1002 C C . PRO A 1 126 ? 6.788 0.061 -20.443 1.00 93.06 126 PRO A C 1
ATOM 1004 O O . PRO A 1 126 ? 5.953 -0.197 -19.580 1.00 93.06 126 PRO A O 1
ATOM 1007 N N . GLU A 1 127 ? 7.201 -0.853 -21.320 1.00 94.44 127 GLU A N 1
ATOM 1008 C CA . GLU A 1 127 ? 6.746 -2.244 -21.374 1.00 94.44 127 GLU A CA 1
ATOM 1009 C C . GLU A 1 127 ? 7.192 -3.093 -20.177 1.00 94.44 127 GLU A C 1
ATOM 1011 O O . GLU A 1 127 ? 6.627 -4.158 -19.938 1.00 94.44 127 GLU A O 1
ATOM 1016 N N . ALA A 1 128 ? 8.197 -2.637 -19.422 1.00 94.06 128 ALA A N 1
ATOM 1017 C CA . ALA A 1 128 ? 8.677 -3.333 -18.234 1.00 94.06 128 ALA A CA 1
ATOM 1018 C C . ALA A 1 128 ? 7.754 -3.144 -17.018 1.00 94.06 128 ALA A C 1
ATOM 1020 O O . ALA A 1 128 ? 7.921 -3.843 -16.022 1.00 94.06 128 ALA A O 1
ATOM 1021 N N . TRP A 1 129 ? 6.785 -2.223 -17.084 1.00 96.56 129 TRP A N 1
ATOM 1022 C CA . TRP A 1 129 ? 5.838 -1.980 -16.000 1.00 96.56 129 TRP A CA 1
ATOM 1023 C C . TRP A 1 129 ? 4.877 -3.165 -15.821 1.00 96.56 129 TRP A C 1
ATOM 1025 O O . TRP A 1 129 ? 4.089 -3.457 -16.725 1.00 96.56 129 TRP A O 1
ATOM 1035 N N . PRO A 1 130 ? 4.887 -3.853 -14.665 1.00 96.75 130 PRO A N 1
ATOM 1036 C CA . PRO A 1 130 ? 4.169 -5.117 -14.538 1.00 96.75 130 PRO A CA 1
ATOM 1037 C C . PRO A 1 130 ? 2.723 -4.966 -14.039 1.00 96.75 130 PRO A C 1
ATOM 1039 O O . PRO A 1 130 ? 1.999 -5.965 -13.955 1.00 96.75 130 PRO A O 1
ATOM 1042 N N . TYR A 1 131 ? 2.293 -3.751 -13.683 1.00 97.31 131 TYR A N 1
ATOM 1043 C CA . TYR A 1 131 ? 1.010 -3.493 -13.029 1.00 97.31 131 TYR A CA 1
ATOM 1044 C C . TYR A 1 131 ? -0.005 -2.813 -13.951 1.00 97.31 131 TYR A C 1
ATOM 1046 O O . TYR A 1 131 ? 0.338 -2.117 -14.903 1.00 97.31 131 TYR A O 1
ATOM 1054 N N . ALA A 1 132 ? -1.288 -2.991 -13.637 1.00 94.25 132 ALA A N 1
ATOM 1055 C CA . ALA A 1 132 ? -2.350 -2.189 -14.228 1.00 94.25 132 ALA A CA 1
ATOM 1056 C C . ALA A 1 132 ? -2.493 -0.871 -13.453 1.00 94.25 132 ALA A C 1
ATOM 1058 O O . ALA A 1 132 ? -2.648 -0.896 -12.229 1.00 94.25 132 ALA A O 1
ATOM 1059 N N . GLY A 1 133 ? -2.493 0.252 -14.172 1.00 94.25 133 GLY A N 1
ATOM 1060 C CA . GLY A 1 133 ? -2.519 1.584 -13.568 1.00 94.25 133 GLY A CA 1
ATOM 1061 C C . GLY A 1 133 ? -1.160 2.014 -13.016 1.00 94.25 133 GLY A C 1
ATOM 1062 O O . GLY A 1 133 ? -0.187 1.255 -13.033 1.00 94.25 133 GLY A O 1
ATOM 1063 N N . ASP A 1 134 ? -1.101 3.258 -12.559 1.00 96.19 134 ASP A N 1
ATOM 1064 C CA . ASP A 1 134 ? 0.056 3.875 -11.912 1.00 96.19 134 ASP A CA 1
ATOM 1065 C C . ASP A 1 134 ? -0.393 5.104 -11.100 1.00 96.19 134 ASP A C 1
ATOM 1067 O O . ASP A 1 134 ? -1.570 5.467 -11.130 1.00 96.19 134 ASP A O 1
ATOM 1071 N N . TRP A 1 135 ? 0.516 5.769 -10.375 1.00 94.88 135 TRP A N 1
ATOM 1072 C CA . TRP A 1 135 ? 0.138 6.920 -9.542 1.00 94.88 135 TRP A CA 1
ATOM 1073 C C . TRP A 1 135 ? -0.612 8.017 -10.311 1.00 94.88 135 TRP A C 1
ATOM 1075 O O . TRP A 1 135 ? -1.609 8.538 -9.819 1.00 94.88 135 TRP A O 1
ATOM 1085 N N . LEU A 1 136 ? -0.129 8.401 -11.493 1.00 95.19 136 LEU A N 1
ATOM 1086 C CA . LEU A 1 136 ? -0.724 9.498 -12.255 1.00 95.19 136 LEU A CA 1
ATOM 1087 C C . LEU A 1 136 ? -2.005 9.065 -12.960 1.00 95.19 136 LEU A C 1
ATOM 1089 O O . LEU A 1 136 ? -2.922 9.874 -13.062 1.00 95.19 136 LEU A O 1
ATOM 1093 N N . ALA A 1 137 ? -2.067 7.827 -13.446 1.00 94.19 137 ALA A N 1
ATOM 1094 C CA . ALA A 1 137 ? -3.258 7.292 -14.092 1.00 94.19 137 ALA A CA 1
ATOM 1095 C C . ALA A 1 137 ? -4.421 7.105 -13.104 1.00 94.19 137 ALA A C 1
ATOM 1097 O O . ALA A 1 137 ? -5.561 7.364 -13.472 1.00 94.19 137 ALA A O 1
ATOM 1098 N N . ASP A 1 138 ? -4.136 6.701 -11.861 1.00 93.12 138 ASP A N 1
ATOM 1099 C CA . ASP A 1 138 ? -5.171 6.339 -10.883 1.00 93.12 138 ASP A CA 1
ATOM 1100 C C . ASP A 1 138 ? -5.606 7.519 -9.979 1.00 93.12 138 ASP A C 1
ATOM 1102 O O . ASP A 1 138 ? -6.648 7.431 -9.332 1.00 93.12 138 ASP A O 1
ATOM 1106 N N . VAL A 1 139 ? -4.825 8.608 -9.888 1.00 91.19 139 VAL A N 1
ATOM 1107 C CA . VAL A 1 139 ? -5.156 9.797 -9.058 1.00 91.19 139 VAL A CA 1
ATOM 1108 C C . VAL A 1 139 ? -5.828 10.923 -9.853 1.00 91.19 139 VAL A C 1
ATOM 1110 O O . VAL A 1 139 ? -6.467 11.787 -9.247 1.00 91.19 139 VAL A O 1
ATOM 1113 N N . ARG A 1 140 ? -5.657 10.944 -11.178 1.00 90.81 140 ARG A N 1
ATOM 1114 C CA . ARG A 1 140 ? -6.235 11.970 -12.058 1.00 90.81 140 ARG A CA 1
ATOM 1115 C C . ARG A 1 140 ? -7.735 11.806 -12.276 1.00 90.81 140 ARG A C 1
ATOM 1117 O O . ARG A 1 140 ? -8.234 10.663 -12.226 1.00 90.81 140 ARG A O 1
#

Sequence (140 aa):
MPAELPQRMREIMAEAAKIRRDTAAYHAALVDWVEHGAASRYALSPDEVVARSRLRDAERARGHAHFALASQLEIDGHHQAAIAHFREAHRLVPESWTLRRQAWSLEKVGDGPLARFWQGPDPARPEAWPYAGDWLADVR

pLDDT: mean 92.29, std 8.78, range [35.88, 98.75]

Radius of gyration: 19.28 Å; chains: 1; bounding box: 43×39×49 Å

Foldseek 3Di:
DPPPDDPLLVLLVVLVVPDDDDPVVVVVQVVQCVVQPCNRPNHDDPVRCVVVVDDCDPLQVQLVVLLVVLVVCVVVVVNVSSLVSLQSSCVSCVVPPVSLLVNLLVPFDDDDDCRSSSFAADPVCNVVGSYDDTSNRVSD